Protein AF-A0A359AV32-F1 (afdb_monomer)

Foldseek 3Di:
DDDCQNCVVQVVVQVVVVVVVDDGAAEAQADDDPVCCVPPCSVRYHHCVVPVPVVLVVQQPDQAEEDEADQALVVRPPCSVSNLPHPHAYEYDHDDPDHDPSHPYYDD

Secondary structure (DSSP, 8-state):
---HHHHHHHHHHHHHHHHTT-----EESS---GGGTTSTTGGG-EEGGG-HHHHHHHHHS-SEEEEES-SSGGGGGGGHHHHHH--SEEEEE--SSS--TT-SEEE-

Nearest PDB structures (foldseek):
  4py9-assembly1_A  TM=9.932E-01  e=6.657E-11  Bacteroides fragilis

Solvent-accessible surface area (backbone atoms only — not comparable to full-atom values): 6373 Å² total; per-residue (Å²): 114,54,53,71,62,41,49,48,56,46,45,54,51,33,53,51,42,40,77,71,74,44,96,63,80,50,76,41,52,46,80,56,61,75,91,55,58,80,46,85,64,49,88,69,49,43,43,27,74,81,42,49,71,59,44,49,54,56,54,70,69,36,75,62,44,80,39,61,68,53,37,46,53,78,77,37,52,86,48,24,67,54,61,71,70,31,89,37,50,33,36,35,44,24,88,56,81,82,61,54,86,86,46,78,41,77,51,106

pLDDT: mean 96.91, std 2.01, range [85.25, 98.75]

Structure (mmCIF, N/CA/C/O backbone):
data_AF-A0A359AV32-F1
#
_entry.id   AF-A0A359AV32-F1
#
loop_
_atom_site.group_PDB
_atom_site.id
_atom_site.type_symbol
_atom_site.label_atom_id
_atom_site.label_alt_id
_atom_site.label_comp_id
_atom_site.label_asym_id
_atom_site.label_entity_id
_atom_site.label_seq_id
_atom_site.pdbx_PDB_ins_code
_atom_site.Cartn_x
_atom_site.Cartn_y
_atom_site.Cartn_z
_atom_site.occupancy
_atom_site.B_iso_or_equiv
_atom_site.auth_seq_id
_atom_site.auth_comp_id
_atom_site.auth_asym_id
_atom_site.auth_atom_id
_atom_site.pdbx_PDB_model_num
ATOM 1 N N . SER A 1 1 ? 10.100 4.170 -5.616 1.00 86.38 1 SER A N 1
ATOM 2 C CA . SER A 1 1 ? 9.760 5.529 -5.182 1.00 86.38 1 SER A CA 1
ATOM 3 C C . SER A 1 1 ? 8.348 5.831 -5.626 1.00 86.38 1 SER A C 1
ATOM 5 O O . SER A 1 1 ? 8.122 5.727 -6.825 1.00 86.38 1 SER A O 1
ATOM 7 N N . PRO A 1 2 ? 7.413 6.105 -4.704 1.00 94.31 2 PRO A N 1
ATOM 8 C CA . PRO A 1 2 ? 6.040 6.477 -5.038 1.00 94.31 2 PRO A CA 1
ATOM 9 C C . PRO A 1 2 ? 5.991 7.808 -5.790 1.00 94.31 2 PRO A C 1
ATOM 11 O O . PRO A 1 2 ? 6.743 8.731 -5.458 1.00 94.31 2 PRO A O 1
ATOM 14 N N . ASP A 1 3 ? 5.096 7.909 -6.764 1.00 96.88 3 ASP A N 1
ATOM 15 C CA . ASP A 1 3 ? 4.813 9.129 -7.511 1.00 96.88 3 ASP A CA 1
ATOM 16 C C . ASP A 1 3 ? 3.359 9.593 -7.293 1.00 96.88 3 ASP A C 1
ATOM 18 O O . ASP A 1 3 ? 2.723 9.253 -6.292 1.00 96.88 3 ASP A O 1
ATOM 22 N N . GLY A 1 4 ? 2.858 10.448 -8.187 1.00 98.12 4 GLY A N 1
ATOM 23 C CA . GLY A 1 4 ? 1.520 11.017 -8.070 1.00 98.12 4 GLY A CA 1
ATOM 24 C C . GLY A 1 4 ? 0.393 9.987 -8.176 1.00 98.12 4 GLY A C 1
ATOM 25 O O . GLY A 1 4 ? -0.613 10.171 -7.492 1.00 98.12 4 GLY A O 1
ATOM 26 N N . ASP A 1 5 ? 0.549 8.924 -8.974 1.00 98.25 5 ASP A N 1
ATOM 27 C CA . ASP A 1 5 ? -0.495 7.900 -9.114 1.00 98.25 5 ASP A CA 1
ATOM 28 C C . ASP A 1 5 ? -0.516 6.999 -7.878 1.00 98.25 5 ASP A C 1
ATOM 30 O O . ASP A 1 5 ? -1.545 6.892 -7.205 1.00 98.25 5 ASP A O 1
ATOM 34 N N . ALA A 1 6 ? 0.650 6.490 -7.467 1.00 98.12 6 ALA A N 1
ATOM 35 C CA . ALA A 1 6 ? 0.797 5.694 -6.250 1.00 98.12 6 ALA A CA 1
ATOM 36 C C . ALA A 1 6 ? 0.223 6.401 -5.012 1.00 98.12 6 ALA A C 1
ATOM 38 O O . ALA A 1 6 ? -0.525 5.802 -4.235 1.00 98.12 6 ALA A O 1
ATOM 39 N N . LEU A 1 7 ? 0.548 7.684 -4.812 1.00 98.44 7 LEU A N 1
ATOM 40 C CA . LEU A 1 7 ? 0.027 8.446 -3.674 1.00 98.44 7 LEU A CA 1
ATOM 41 C C . LEU A 1 7 ? -1.441 8.834 -3.859 1.00 98.44 7 LEU A C 1
ATOM 43 O O . LEU A 1 7 ? -2.216 8.734 -2.910 1.00 98.44 7 LEU A O 1
ATOM 47 N N . GLY A 1 8 ? -1.831 9.278 -5.054 1.00 98.56 8 GLY A N 1
ATOM 48 C CA . GLY A 1 8 ? -3.181 9.761 -5.338 1.00 98.56 8 GLY A CA 1
ATOM 49 C C . GLY A 1 8 ? -4.231 8.670 -5.200 1.00 98.56 8 GLY A C 1
ATOM 50 O O . GLY A 1 8 ? -5.204 8.848 -4.464 1.00 98.56 8 GLY A O 1
ATOM 51 N N . SER A 1 9 ? -4.002 7.527 -5.843 1.00 98.56 9 SER A N 1
ATOM 52 C CA . SER A 1 9 ? -4.876 6.355 -5.754 1.00 98.56 9 SER A CA 1
ATOM 53 C C . SER A 1 9 ? -4.982 5.840 -4.312 1.00 98.56 9 SER A C 1
ATOM 55 O O . SER A 1 9 ? -6.090 5.646 -3.801 1.00 98.56 9 SER A O 1
ATOM 57 N N . SER A 1 10 ? -3.849 5.712 -3.613 1.00 98.69 10 SER A N 1
ATOM 58 C CA . SER A 1 10 ? -3.798 5.221 -2.229 1.00 98.69 10 SER A CA 1
ATOM 59 C C . SER A 1 10 ? -4.510 6.151 -1.247 1.00 98.69 10 SER A C 1
ATOM 61 O O . SER A 1 10 ? -5.308 5.690 -0.427 1.00 98.69 10 SER A O 1
ATOM 63 N N . LEU A 1 11 ? -4.262 7.463 -1.324 1.00 98.75 11 LEU A N 1
ATOM 64 C CA . LEU A 1 11 ? -4.913 8.448 -0.457 1.00 98.75 11 LEU A CA 1
ATOM 65 C C . LEU A 1 11 ? -6.418 8.518 -0.730 1.00 98.75 11 LEU A C 1
ATOM 67 O O . LEU A 1 11 ? -7.200 8.522 0.222 1.00 98.75 11 LEU A O 1
ATOM 71 N N . ALA A 1 12 ? -6.835 8.515 -1.999 1.00 98.62 12 ALA A N 1
ATOM 72 C CA . ALA A 1 12 ? -8.248 8.543 -2.362 1.00 98.62 12 ALA A CA 1
ATOM 73 C C . ALA A 1 12 ? -9.003 7.320 -1.817 1.00 98.62 12 ALA A C 1
ATOM 75 O O . ALA A 1 12 ? -10.051 7.477 -1.181 1.00 98.62 12 ALA A O 1
ATOM 76 N N . LEU A 1 13 ? -8.455 6.111 -1.998 1.00 98.69 13 LEU A N 1
ATOM 77 C CA . LEU A 1 13 ? -9.063 4.889 -1.469 1.00 98.69 13 LEU A CA 1
ATOM 78 C C . LEU A 1 13 ? -9.088 4.890 0.064 1.00 98.69 13 LEU A C 1
ATOM 80 O O . LEU A 1 13 ? -10.117 4.573 0.662 1.00 98.69 13 LEU A O 1
ATOM 84 N N . CYS A 1 14 ? -7.989 5.289 0.707 1.00 98.69 14 CYS A N 1
ATOM 85 C CA . CYS A 1 14 ? -7.901 5.371 2.163 1.00 98.69 14 CYS A CA 1
ATOM 86 C C . CYS A 1 14 ? -8.974 6.305 2.741 1.00 98.69 14 CYS A C 1
ATOM 88 O O . CYS A 1 14 ? -9.742 5.903 3.618 1.00 98.69 14 CYS A O 1
ATOM 90 N N . GLN A 1 15 ? -9.099 7.518 2.200 1.00 98.56 15 GLN A N 1
ATOM 91 C CA . GLN A 1 15 ? -10.112 8.480 2.636 1.00 98.56 15 GLN A CA 1
ATOM 92 C C . GLN A 1 15 ? -11.536 7.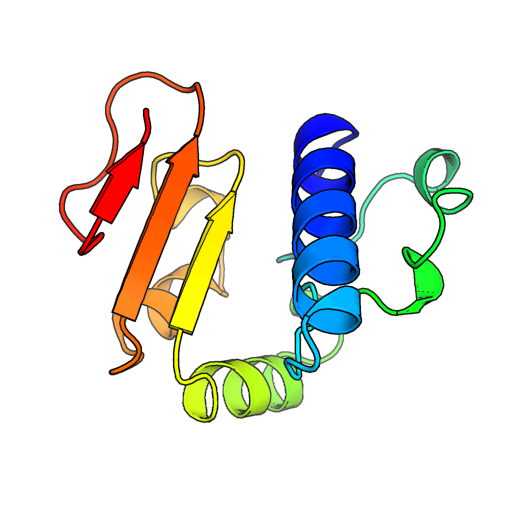971 2.386 1.00 98.56 15 GLN A C 1
ATOM 94 O O . GLN A 1 15 ? -12.417 8.165 3.226 1.00 98.56 15 GLN A O 1
ATOM 99 N N . TYR A 1 16 ? -11.780 7.301 1.257 1.00 98.62 16 TYR A N 1
ATOM 100 C CA . TYR A 1 16 ? -13.073 6.674 0.991 1.00 98.62 16 TYR A CA 1
ATOM 101 C C . TYR A 1 16 ? -13.416 5.624 2.056 1.00 98.62 16 TYR A C 1
ATOM 103 O O . TYR A 1 16 ? -14.489 5.697 2.655 1.00 98.62 16 TYR A O 1
ATOM 111 N N . LEU A 1 17 ? -12.500 4.698 2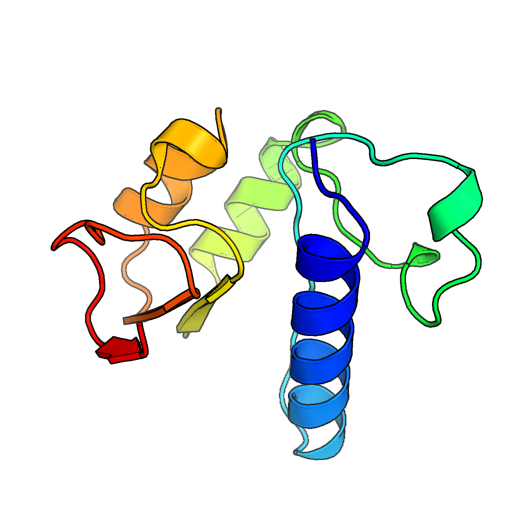.354 1.00 98.56 17 LEU A N 1
ATOM 112 C CA . LEU A 1 17 ? -12.692 3.663 3.376 1.00 98.56 17 LEU A CA 1
ATOM 113 C C . LEU A 1 17 ? -12.918 4.266 4.771 1.00 98.56 17 LEU A C 1
ATOM 115 O O . LEU A 1 17 ? -13.801 3.811 5.502 1.00 98.56 17 LEU A O 1
ATOM 119 N N . GLN A 1 18 ? -12.188 5.327 5.118 1.00 98.44 18 GLN A N 1
ATOM 120 C CA . GLN A 1 18 ? -12.389 6.065 6.369 1.00 98.44 18 GLN A CA 1
ATOM 121 C C . GLN A 1 18 ? -13.786 6.697 6.445 1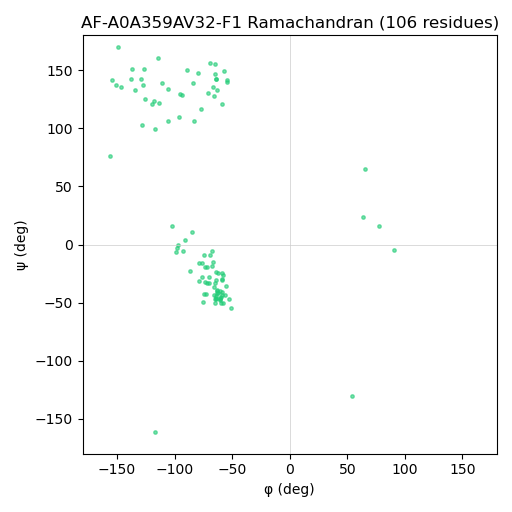.00 98.44 18 GLN A C 1
ATOM 123 O O . GLN A 1 18 ? -14.451 6.592 7.476 1.00 98.44 18 GLN A O 1
ATOM 128 N N . ARG A 1 19 ? -14.291 7.282 5.349 1.00 98.38 19 ARG A N 1
ATOM 129 C CA . ARG A 1 19 ? -15.674 7.801 5.266 1.00 98.38 19 ARG A CA 1
ATOM 130 C C . ARG A 1 19 ? -16.730 6.698 5.388 1.00 98.38 19 ARG A C 1
ATOM 132 O O . ARG A 1 19 ? -17.841 6.981 5.819 1.00 98.38 19 ARG A O 1
ATOM 139 N N . GLN A 1 20 ? -16.380 5.454 5.064 1.00 98.50 20 GLN A N 1
ATOM 140 C CA . GLN A 1 20 ? -17.212 4.268 5.307 1.00 98.50 20 GLN A CA 1
ATOM 141 C C . GLN A 1 20 ? -17.051 3.689 6.730 1.00 98.50 20 GLN A C 1
ATOM 143 O O . GLN A 1 20 ? -17.522 2.584 7.006 1.00 98.50 20 GLN A O 1
ATOM 148 N N . GLY A 1 21 ? -16.378 4.397 7.645 1.00 98.38 21 GLY A N 1
ATOM 149 C CA . GLY A 1 21 ? -16.206 3.979 9.039 1.00 98.38 21 GLY A CA 1
ATOM 150 C C . GLY A 1 21 ? -15.148 2.894 9.252 1.00 98.38 21 GLY A C 1
ATOM 151 O O . GLY A 1 21 ? -15.143 2.247 10.299 1.00 98.38 21 GLY A O 1
ATOM 152 N N . LYS A 1 22 ? -14.263 2.654 8.276 1.00 98.44 22 LYS A N 1
ATOM 153 C CA . LYS A 1 22 ? -13.152 1.699 8.406 1.00 98.44 22 LYS A CA 1
ATOM 154 C C . LYS A 1 22 ? -11.904 2.380 8.968 1.00 98.44 22 LYS A C 1
ATOM 156 O O . LYS A 1 22 ? -11.649 3.552 8.703 1.00 98.44 22 LYS A O 1
ATOM 161 N N . LYS A 1 23 ? -11.083 1.619 9.696 1.00 98.00 23 LYS A N 1
ATOM 162 C CA . LYS A 1 23 ? -9.721 2.031 10.053 1.00 98.00 23 LYS A CA 1
ATOM 163 C C . LYS A 1 23 ? -8.802 1.700 8.875 1.00 98.00 23 LYS A C 1
ATOM 165 O O . LYS A 1 23 ? -8.524 0.532 8.638 1.00 98.00 23 LYS A O 1
ATOM 170 N N . ALA A 1 24 ? -8.381 2.719 8.130 1.00 98.06 24 ALA A N 1
ATOM 171 C CA . ALA A 1 24 ? -7.491 2.574 6.980 1.00 98.06 24 ALA A CA 1
ATOM 172 C C . ALA A 1 24 ? -6.303 3.533 7.097 1.00 98.06 24 ALA A C 1
ATOM 174 O O . ALA A 1 24 ? -6.457 4.668 7.556 1.00 98.06 24 ALA A O 1
ATOM 175 N N . GLU A 1 25 ? -5.133 3.064 6.677 1.00 98.12 25 GLU A N 1
ATOM 176 C CA . GLU A 1 25 ? -3.855 3.774 6.715 1.00 98.12 25 GLU A CA 1
ATOM 177 C C . GLU A 1 25 ? -3.125 3.534 5.386 1.00 98.12 25 GLU A C 1
ATOM 179 O O . GLU A 1 25 ? -3.326 2.504 4.743 1.00 98.12 25 GLU A O 1
ATOM 184 N N . VAL A 1 26 ? -2.288 4.484 4.960 1.00 98.38 26 VAL A N 1
ATOM 185 C CA . VAL A 1 26 ? -1.453 4.342 3.755 1.00 98.38 26 VAL A CA 1
ATOM 186 C C . VAL A 1 26 ? -0.015 4.102 4.184 1.00 98.38 26 VAL A C 1
ATOM 188 O O . VAL A 1 26 ? 0.510 4.828 5.030 1.00 98.38 26 VAL A O 1
ATOM 191 N N . MET A 1 27 ? 0.629 3.115 3.565 1.00 98.19 27 MET A N 1
ATOM 192 C CA . MET A 1 27 ? 2.039 2.809 3.769 1.00 98.19 27 MET A CA 1
ATOM 193 C C . MET A 1 27 ? 2.777 2.750 2.436 1.00 98.19 27 MET A C 1
ATOM 195 O O . MET A 1 27 ? 2.289 2.161 1.475 1.00 98.19 27 MET A O 1
ATOM 199 N N . VAL A 1 28 ? 3.972 3.332 2.396 1.00 97.81 28 VAL A N 1
ATOM 200 C CA . VAL A 1 28 ? 4.862 3.332 1.229 1.00 97.81 28 VAL A CA 1
ATOM 201 C C . VAL A 1 28 ? 6.251 2.817 1.612 1.00 97.81 28 VAL A C 1
ATOM 203 O O . VAL A 1 28 ? 6.667 2.989 2.762 1.00 97.81 28 VAL A O 1
ATOM 206 N N . PRO A 1 29 ? 7.003 2.198 0.680 1.00 97.25 29 PRO A N 1
ATOM 207 C CA . PRO A 1 29 ? 8.309 1.615 0.993 1.00 97.25 29 PRO A CA 1
ATOM 208 C C . PRO A 1 29 ? 9.351 2.658 1.378 1.00 97.25 29 PRO A C 1
ATOM 210 O O . PRO A 1 29 ? 10.175 2.406 2.253 1.00 97.25 29 PRO A O 1
ATOM 213 N N . ASN A 1 30 ? 9.305 3.824 0.737 1.00 96.75 30 ASN A N 1
ATOM 214 C CA . ASN A 1 30 ? 10.302 4.867 0.887 1.00 96.75 30 ASN A CA 1
ATOM 215 C C . ASN A 1 30 ? 9.723 6.264 0.702 1.00 96.75 30 ASN A C 1
ATOM 217 O O . ASN A 1 30 ? 8.573 6.447 0.291 1.00 96.75 30 ASN A O 1
ATOM 221 N N . SER A 1 31 ? 10.550 7.246 1.038 1.00 96.50 31 SER A N 1
ATOM 222 C CA . SER A 1 31 ? 10.269 8.660 0.871 1.00 96.50 31 SER A CA 1
ATOM 223 C C . SER A 1 31 ? 9.882 9.000 -0.569 1.00 96.50 31 SER A C 1
ATOM 225 O O . SER A 1 31 ? 10.451 8.501 -1.541 1.00 96.50 31 SER A O 1
ATOM 227 N N . PHE A 1 32 ? 8.922 9.909 -0.697 1.00 96.75 32 PHE A N 1
ATOM 228 C CA . PHE A 1 32 ? 8.388 10.392 -1.966 1.00 96.75 32 PHE A CA 1
ATOM 229 C C . PHE A 1 32 ? 8.707 11.883 -2.170 1.00 96.75 32 PHE A C 1
ATOM 231 O O . PHE A 1 32 ? 9.039 12.586 -1.206 1.00 96.75 32 PHE A O 1
ATOM 238 N N . PRO A 1 33 ? 8.644 12.390 -3.417 1.00 97.25 33 PRO A N 1
ATOM 239 C CA . PRO A 1 33 ? 9.040 13.759 -3.732 1.00 97.25 33 PRO A CA 1
ATOM 240 C C . PRO A 1 33 ? 8.336 14.833 -2.892 1.00 97.25 33 PRO A C 1
ATOM 242 O O . PRO A 1 33 ? 7.128 14.784 -2.665 1.00 97.25 33 PRO A O 1
ATOM 245 N N . TYR A 1 34 ? 9.084 15.867 -2.486 1.00 96.62 34 TYR A N 1
ATOM 246 C CA . TYR A 1 34 ? 8.564 16.968 -1.660 1.00 96.62 34 TYR A CA 1
ATOM 247 C C . TYR A 1 34 ? 7.346 17.665 -2.283 1.00 96.62 34 TYR A C 1
ATOM 249 O O . TYR A 1 34 ? 6.414 18.029 -1.571 1.00 96.62 34 TYR A O 1
ATOM 257 N N . PHE A 1 35 ? 7.318 17.797 -3.613 1.00 96.94 35 PHE A N 1
ATOM 258 C CA . PHE A 1 35 ? 6.217 18.441 -4.331 1.00 96.94 35 PHE A CA 1
ATOM 259 C C . PHE A 1 35 ? 4.892 17.666 -4.268 1.00 96.94 35 PHE A C 1
ATOM 261 O O . PHE A 1 35 ? 3.896 18.179 -4.758 1.00 96.94 35 PHE A O 1
ATOM 268 N N . LEU A 1 36 ? 4.857 16.461 -3.691 1.00 97.88 36 LEU A N 1
ATOM 269 C CA . LEU A 1 36 ? 3.625 15.702 -3.446 1.00 97.88 36 LEU A CA 1
ATOM 270 C C . LEU A 1 36 ? 3.124 15.837 -2.001 1.00 97.88 36 LEU A C 1
ATOM 272 O O . LEU A 1 36 ? 2.023 15.400 -1.687 1.00 97.88 36 LEU A O 1
ATOM 276 N N . LYS A 1 37 ? 3.880 16.488 -1.107 1.00 96.69 37 LYS A N 1
ATOM 277 C CA . LYS A 1 37 ? 3.496 16.637 0.308 1.00 96.69 37 LYS A CA 1
ATOM 278 C C . LYS A 1 37 ? 2.296 17.560 0.550 1.00 96.69 37 LYS A C 1
ATOM 280 O O . LYS A 1 37 ? 1.818 17.617 1.675 1.00 96.69 37 LYS A O 1
ATOM 285 N N . TRP A 1 38 ? 1.822 18.285 -0.466 1.00 97.69 38 TRP A N 1
ATOM 286 C CA . TRP A 1 38 ? 0.611 19.110 -0.362 1.00 97.69 38 TRP A CA 1
ATOM 287 C C . TRP A 1 38 ? -0.682 18.286 -0.406 1.00 97.69 38 TRP A C 1
ATOM 289 O O . TRP A 1 38 ? -1.737 18.817 -0.069 1.00 97.69 38 TRP A O 1
ATOM 299 N N . MET A 1 39 ? -0.619 17.026 -0.854 1.00 98.31 39 MET A N 1
ATOM 300 C CA . MET A 1 39 ? -1.797 16.171 -0.975 1.00 98.31 39 MET A CA 1
ATOM 301 C C . MET A 1 39 ? -2.407 15.920 0.405 1.00 98.31 39 MET A C 1
ATOM 303 O O . MET A 1 39 ? -1.699 15.584 1.354 1.00 98.31 39 MET A O 1
ATOM 307 N N . GLU A 1 40 ? -3.725 16.067 0.514 1.00 97.44 40 GLU A N 1
ATOM 308 C CA . GLU A 1 40 ? -4.440 15.867 1.774 1.00 97.44 40 GLU A CA 1
ATOM 309 C C . GLU A 1 40 ? -4.216 14.446 2.316 1.00 97.44 40 GLU A C 1
ATOM 311 O O . GLU A 1 40 ? -4.533 13.453 1.653 1.00 97.44 40 GLU A O 1
ATOM 316 N N . GLY A 1 41 ? -3.668 14.346 3.530 1.00 97.50 41 GLY A N 1
ATOM 317 C CA . GLY A 1 41 ? -3.349 13.079 4.183 1.00 97.50 41 GLY A CA 1
ATOM 318 C C . GLY A 1 41 ? -1.934 12.564 3.912 1.00 97.50 41 GLY A C 1
ATOM 319 O O . GLY A 1 41 ? -1.540 11.574 4.532 1.00 97.50 41 GLY A O 1
ATOM 320 N N . ALA A 1 42 ? -1.142 13.220 3.054 1.00 97.81 42 ALA A N 1
ATOM 321 C CA . ALA A 1 42 ? 0.253 12.843 2.807 1.00 97.81 42 ALA A CA 1
ATOM 322 C C . ALA A 1 42 ? 1.111 12.889 4.083 1.00 97.81 42 ALA A C 1
ATOM 324 O O . ALA A 1 42 ? 2.049 12.107 4.234 1.00 97.81 42 ALA A O 1
ATOM 325 N N . GLU A 1 43 ? 0.774 13.766 5.029 1.00 96.69 43 GLU A N 1
ATOM 326 C CA . GLU A 1 43 ? 1.433 13.888 6.330 1.00 96.69 43 GLU A CA 1
ATOM 327 C C . GLU A 1 43 ? 1.210 12.681 7.254 1.00 96.69 43 GLU A C 1
ATOM 329 O O . GLU A 1 43 ? 1.970 12.491 8.202 1.00 96.69 43 GLU A O 1
ATOM 334 N N . LYS A 1 44 ? 0.185 11.864 6.977 1.00 97.06 44 LYS A N 1
ATOM 335 C CA . LYS A 1 44 ? -0.167 10.660 7.748 1.00 97.06 44 LYS A CA 1
ATOM 336 C C . LYS A 1 44 ? 0.368 9.374 7.121 1.00 97.06 44 LYS A C 1
ATOM 338 O O . LYS A 1 44 ? 0.164 8.303 7.687 1.00 97.06 44 LYS A O 1
ATOM 343 N N . ILE A 1 45 ? 1.014 9.456 5.957 1.00 97.88 45 ILE A N 1
ATOM 344 C CA . ILE A 1 45 ? 1.550 8.280 5.271 1.00 97.88 45 ILE A CA 1
ATOM 345 C C . ILE A 1 45 ? 2.679 7.671 6.100 1.00 97.88 45 ILE A C 1
ATOM 347 O O . ILE A 1 45 ? 3.654 8.337 6.454 1.00 97.88 45 ILE A O 1
ATOM 351 N N . LEU A 1 46 ? 2.567 6.371 6.356 1.00 97.75 46 LEU A N 1
ATOM 352 C CA . LEU A 1 46 ? 3.604 5.583 7.001 1.00 97.75 46 LEU A CA 1
ATOM 353 C C . LEU A 1 46 ? 4.703 5.272 5.977 1.00 97.75 46 LEU A C 1
ATOM 355 O O . LEU A 1 46 ? 4.475 4.586 4.983 1.00 97.75 46 LEU A O 1
ATOM 359 N N . ILE A 1 47 ? 5.911 5.774 6.216 1.00 97.62 47 ILE A N 1
ATOM 360 C CA . ILE A 1 47 ? 7.080 5.485 5.378 1.00 97.62 47 ILE A CA 1
ATOM 361 C C . ILE A 1 47 ? 7.853 4.334 6.026 1.00 97.62 47 ILE A C 1
ATOM 363 O O . ILE A 1 47 ? 8.456 4.504 7.087 1.0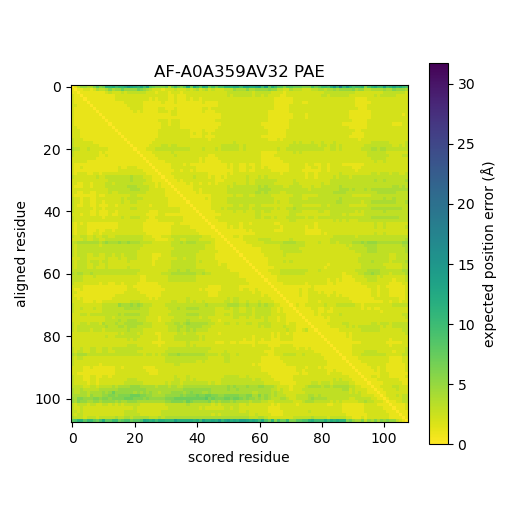0 97.62 47 ILE A O 1
ATOM 367 N N . TYR A 1 48 ? 7.826 3.157 5.404 1.00 97.62 48 TYR A N 1
ATOM 368 C CA . TYR A 1 48 ? 8.341 1.926 6.008 1.00 97.62 48 TYR A CA 1
ATOM 369 C C . TYR A 1 48 ? 9.846 1.970 6.289 1.00 97.62 48 TYR A C 1
ATOM 371 O O . TYR A 1 48 ? 10.265 1.550 7.365 1.00 97.62 48 TYR A O 1
ATOM 379 N N . GLU A 1 49 ? 10.661 2.534 5.390 1.00 96.38 49 GLU A N 1
ATOM 380 C CA . GLU A 1 49 ? 12.111 2.674 5.617 1.00 96.38 49 GLU A CA 1
ATOM 381 C C . GLU A 1 49 ? 12.459 3.500 6.871 1.00 96.38 49 GLU A C 1
ATOM 383 O O . GLU A 1 49 ? 13.523 3.304 7.453 1.00 96.38 49 GLU A O 1
ATOM 388 N N . HIS A 1 50 ? 11.569 4.394 7.325 1.00 97.12 50 HIS A N 1
ATOM 389 C CA . HIS A 1 50 ? 11.802 5.197 8.529 1.00 97.12 50 HIS A CA 1
ATOM 390 C C . HIS A 1 50 ? 11.549 4.412 9.821 1.00 97.12 50 HIS A C 1
ATOM 392 O O . HIS A 1 50 ? 12.173 4.699 10.842 1.00 97.12 50 HIS A O 1
ATOM 398 N N . ASN A 1 51 ? 10.616 3.455 9.808 1.00 96.00 51 ASN A N 1
ATOM 399 C CA . ASN A 1 51 ? 10.285 2.635 10.973 1.00 96.00 51 ASN A CA 1
ATOM 400 C C . ASN A 1 51 ? 9.658 1.295 10.552 1.00 96.00 51 ASN A C 1
ATOM 402 O O . ASN A 1 51 ? 8.449 1.077 10.666 1.00 96.00 51 ASN A O 1
ATOM 406 N N . SER A 1 52 ? 10.503 0.381 10.079 1.00 96.44 52 SER A N 1
ATOM 407 C CA . SER A 1 52 ? 10.078 -0.924 9.561 1.00 96.44 52 SER A CA 1
ATOM 408 C C . SER A 1 52 ? 9.433 -1.813 10.627 1.00 96.44 52 SER A C 1
ATOM 410 O O . SER A 1 52 ? 8.523 -2.579 10.318 1.00 96.44 52 SER A O 1
ATOM 412 N N . ALA A 1 53 ? 9.847 -1.683 11.893 1.00 96.88 53 ALA A N 1
ATOM 413 C CA . ALA A 1 53 ? 9.252 -2.415 13.010 1.00 96.88 53 ALA A CA 1
ATOM 414 C C . ALA A 1 53 ? 7.783 -2.022 13.227 1.00 96.88 53 ALA A C 1
ATOM 416 O O . ALA A 1 53 ? 6.921 -2.897 13.315 1.00 96.88 53 ALA A O 1
ATOM 417 N N . ALA A 1 54 ? 7.483 -0.718 13.245 1.00 95.69 54 ALA A N 1
ATOM 418 C CA . ALA A 1 54 ? 6.103 -0.245 13.298 1.00 95.69 54 ALA A CA 1
ATOM 419 C C . ALA A 1 54 ? 5.338 -0.659 12.036 1.00 95.69 54 ALA A C 1
ATOM 421 O O . ALA A 1 54 ? 4.250 -1.217 12.138 1.00 95.69 54 ALA A O 1
ATOM 422 N N . GLY A 1 55 ? 5.920 -0.470 10.849 1.00 95.81 55 GLY A N 1
ATOM 423 C CA . GLY A 1 55 ? 5.272 -0.853 9.595 1.00 95.81 55 GLY A CA 1
ATOM 424 C C . GLY A 1 55 ? 4.875 -2.334 9.548 1.00 95.81 55 GLY A C 1
ATOM 425 O O . GLY A 1 55 ? 3.747 -2.664 9.187 1.00 95.81 55 GLY A O 1
ATOM 426 N N . ARG A 1 56 ? 5.756 -3.231 10.007 1.00 96.44 56 ARG A N 1
ATOM 427 C CA . ARG A 1 56 ? 5.440 -4.658 10.147 1.00 96.44 56 ARG A CA 1
ATOM 428 C C . ARG A 1 56 ? 4.262 -4.882 11.097 1.00 96.44 56 ARG A C 1
ATOM 430 O O . ARG A 1 56 ? 3.349 -5.615 10.737 1.00 96.44 56 ARG A O 1
ATOM 437 N N . HIS A 1 57 ? 4.244 -4.217 12.251 1.00 96.06 57 HIS A N 1
ATOM 438 C CA . HIS A 1 57 ? 3.142 -4.332 13.207 1.00 96.06 57 HIS A CA 1
ATOM 439 C C . HIS A 1 57 ? 1.785 -3.933 12.601 1.00 96.06 57 HIS A C 1
ATOM 441 O O . HIS A 1 57 ? 0.803 -4.649 12.778 1.00 96.06 57 HIS A O 1
ATOM 447 N N . HIS A 1 58 ? 1.728 -2.834 11.839 1.00 95.88 58 HIS A N 1
ATOM 448 C CA . HIS A 1 58 ? 0.499 -2.419 11.150 1.00 95.88 58 HIS A CA 1
ATOM 449 C C . HIS A 1 58 ? 0.042 -3.456 10.107 1.00 95.88 58 HIS A C 1
ATOM 451 O O . HIS A 1 58 ? -1.145 -3.764 10.032 1.00 95.88 58 HIS A O 1
ATOM 457 N N . LEU A 1 59 ? 0.969 -4.025 9.327 1.00 95.69 59 LEU A N 1
ATOM 458 C CA . LEU A 1 59 ? 0.657 -5.032 8.301 1.00 95.69 59 LEU A CA 1
ATOM 459 C C . LEU A 1 59 ? 0.225 -6.386 8.882 1.00 95.69 59 LEU A C 1
ATOM 461 O O . LEU A 1 59 ? -0.594 -7.075 8.277 1.00 95.69 59 LEU A O 1
ATOM 465 N N . GLU A 1 60 ? 0.763 -6.770 10.040 1.00 93.81 60 GLU A N 1
ATOM 466 C CA . GLU A 1 60 ? 0.371 -7.988 10.766 1.00 93.81 60 GLU A CA 1
ATOM 467 C C . GLU A 1 60 ? -1.036 -7.884 11.370 1.00 93.81 60 GLU A C 1
ATOM 469 O O . GLU A 1 60 ? -1.706 -8.899 11.539 1.00 93.81 60 GLU A O 1
ATOM 474 N N . GLN A 1 61 ? -1.488 -6.668 11.688 1.00 95.19 61 GLN A N 1
ATOM 475 C CA . GLN A 1 61 ? -2.819 -6.404 12.243 1.00 95.19 61 GLN A CA 1
ATOM 476 C C . GLN A 1 61 ? -3.881 -6.077 11.188 1.00 95.19 61 GLN A C 1
ATOM 478 O O . GLN A 1 61 ? -5.046 -5.898 11.540 1.00 95.19 61 GLN A O 1
ATOM 483 N N . ALA A 1 62 ? -3.500 -5.945 9.919 1.00 97.62 62 ALA A N 1
ATOM 484 C CA . ALA A 1 62 ? -4.441 -5.622 8.860 1.00 97.62 62 ALA A CA 1
ATOM 485 C C . ALA A 1 62 ? -5.359 -6.819 8.567 1.00 97.62 62 ALA A C 1
ATOM 487 O O . ALA A 1 62 ? -4.884 -7.923 8.323 1.00 97.62 62 ALA A O 1
ATOM 488 N N . ASP A 1 63 ? -6.672 -6.589 8.516 1.00 98.12 63 ASP A N 1
ATOM 489 C CA . ASP A 1 63 ? -7.631 -7.599 8.041 1.00 98.12 63 ASP A CA 1
ATOM 490 C C . ASP A 1 63 ? -7.606 -7.734 6.503 1.00 98.12 63 ASP A C 1
ATOM 492 O O . ASP A 1 63 ? -7.916 -8.786 5.940 1.00 98.12 63 ASP A O 1
ATOM 496 N N . LEU A 1 64 ? -7.240 -6.646 5.815 1.00 98.25 64 LEU A N 1
ATOM 497 C CA . LEU A 1 64 ? -7.240 -6.500 4.361 1.00 98.25 64 LEU A CA 1
ATOM 498 C C . LEU A 1 64 ? -6.089 -5.581 3.933 1.00 98.25 64 LEU A C 1
ATOM 500 O O . LEU A 1 64 ? -5.898 -4.513 4.516 1.00 98.25 64 LEU A O 1
ATOM 504 N N . ILE A 1 65 ? -5.357 -5.971 2.891 1.00 98.50 65 ILE A N 1
ATOM 505 C CA . ILE A 1 65 ? -4.263 -5.194 2.303 1.00 98.50 65 ILE A CA 1
ATOM 506 C C . ILE A 1 65 ? -4.620 -4.863 0.857 1.00 98.50 65 ILE A C 1
ATOM 508 O O . ILE A 1 65 ? -4.841 -5.760 0.044 1.00 98.50 65 ILE A O 1
ATOM 512 N N . PHE A 1 66 ? -4.631 -3.572 0.529 1.00 98.56 66 PHE A N 1
ATOM 513 C CA . PHE A 1 66 ? -4.695 -3.118 -0.855 1.00 98.56 66 PHE A CA 1
ATOM 514 C C . PHE A 1 66 ? -3.289 -2.827 -1.386 1.00 98.56 66 PHE A C 1
ATOM 516 O O . PHE A 1 66 ? -2.521 -2.080 -0.778 1.00 98.56 66 PHE A O 1
ATOM 523 N N . SER A 1 67 ? -2.982 -3.389 -2.547 1.00 98.06 67 SER A N 1
ATOM 524 C CA . SER A 1 67 ? -1.784 -3.143 -3.340 1.00 98.06 67 SER A CA 1
ATOM 525 C C . SER A 1 67 ? -2.177 -2.288 -4.540 1.00 98.06 67 SER A C 1
ATOM 527 O O . SER A 1 67 ? -2.853 -2.778 -5.440 1.00 98.06 67 SER A O 1
ATOM 529 N N . LEU A 1 68 ? -1.818 -1.002 -4.516 1.00 98.31 68 LE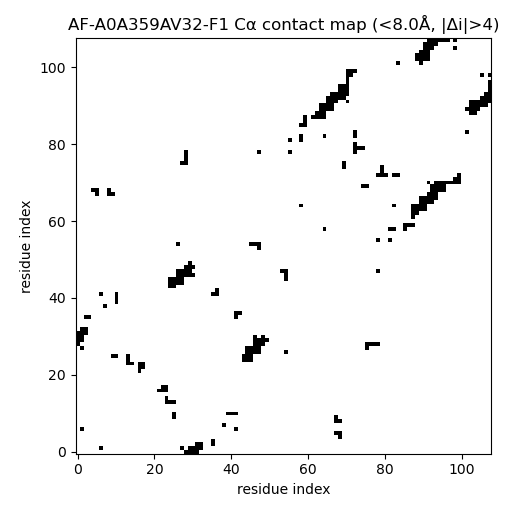U A N 1
ATOM 530 C CA . LEU A 1 68 ? -2.178 -0.039 -5.559 1.00 98.31 68 LEU A CA 1
ATOM 531 C C . LEU A 1 68 ? -0.952 0.390 -6.358 1.00 98.31 68 LEU A C 1
ATOM 533 O O . LEU A 1 68 ? 0.092 0.661 -5.766 1.00 98.31 68 LEU A O 1
ATOM 537 N N . ASP A 1 69 ? -1.115 0.507 -7.676 1.00 98.00 69 ASP A N 1
ATOM 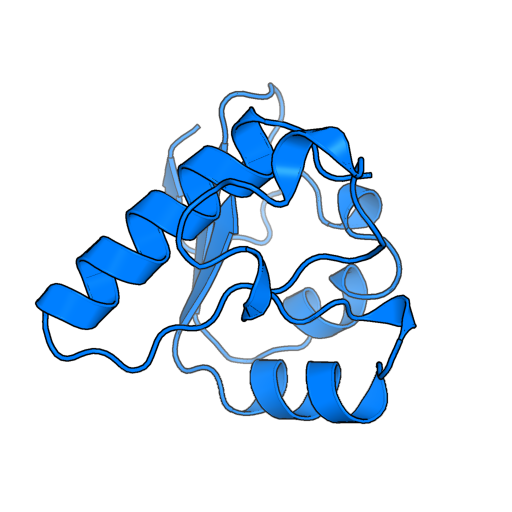538 C CA . ASP A 1 69 ? -0.115 1.067 -8.604 1.00 98.00 69 ASP A CA 1
ATOM 539 C C . ASP A 1 69 ? 1.210 0.267 -8.696 1.00 98.00 69 ASP A C 1
ATOM 541 O O . ASP A 1 69 ? 2.289 0.762 -9.049 1.00 98.00 69 ASP A O 1
ATOM 545 N N . TYR A 1 70 ? 1.155 -1.024 -8.357 1.00 96.94 70 TYR A N 1
ATOM 546 C CA . TYR A 1 70 ? 2.222 -1.970 -8.659 1.00 96.94 70 TYR A CA 1
ATOM 547 C C . TYR A 1 70 ? 1.698 -3.394 -8.842 1.00 96.94 70 TYR A C 1
ATOM 549 O O . TYR A 1 70 ? 0.938 -3.899 -8.029 1.00 96.94 70 TYR A O 1
ATOM 557 N N . ASN A 1 71 ? 2.220 -4.080 -9.854 1.00 94.88 71 ASN A N 1
ATOM 558 C CA . ASN A 1 71 ? 1.815 -5.430 -10.252 1.00 94.88 71 ASN A CA 1
ATOM 559 C C . ASN A 1 71 ? 2.543 -6.566 -9.516 1.00 94.88 71 ASN A C 1
ATOM 561 O O . ASN A 1 71 ? 2.040 -7.686 -9.477 1.00 94.88 71 ASN A O 1
ATOM 565 N N . ILE A 1 72 ? 3.737 -6.311 -8.966 1.00 96.12 72 ILE A N 1
ATOM 566 C CA . ILE A 1 72 ? 4.591 -7.329 -8.328 1.00 96.12 72 ILE A CA 1
ATOM 567 C C . ILE A 1 72 ? 5.216 -6.817 -7.027 1.00 96.12 72 ILE A C 1
ATOM 569 O O . ILE A 1 72 ? 5.675 -5.673 -6.948 1.00 96.12 72 ILE A O 1
ATOM 573 N N . LEU A 1 73 ? 5.338 -7.684 -6.017 1.00 96.25 73 LEU A N 1
ATOM 574 C CA . LEU A 1 73 ? 5.844 -7.296 -4.689 1.00 96.25 73 LEU A CA 1
ATOM 575 C C . LEU A 1 73 ? 7.283 -6.772 -4.686 1.00 96.25 73 LEU A C 1
ATOM 577 O O . LEU A 1 73 ? 7.659 -5.984 -3.821 1.00 96.25 73 LEU A O 1
ATOM 581 N N . LYS A 1 74 ? 8.097 -7.155 -5.675 1.00 95.44 74 LYS A N 1
ATOM 582 C CA . LYS A 1 74 ? 9.464 -6.634 -5.812 1.00 95.44 74 LYS A CA 1
ATOM 583 C C . LYS A 1 74 ? 9.493 -5.101 -5.932 1.00 95.44 74 LYS A C 1
ATOM 585 O O . LYS A 1 74 ? 10.485 -4.484 -5.551 1.00 95.44 74 LYS A O 1
ATOM 590 N N . ARG A 1 75 ? 8.417 -4.475 -6.427 1.00 95.75 75 ARG A N 1
ATOM 591 C CA . ARG A 1 75 ? 8.315 -3.012 -6.580 1.00 95.75 75 ARG A CA 1
ATOM 592 C C . ARG A 1 75 ? 8.161 -2.265 -5.255 1.00 95.75 75 ARG A C 1
ATOM 594 O O . ARG A 1 75 ? 8.484 -1.080 -5.205 1.00 95.75 75 ARG A O 1
ATOM 601 N N . VAL A 1 76 ? 7.740 -2.946 -4.189 1.00 95.88 76 VAL A N 1
ATOM 602 C CA . VAL A 1 76 ? 7.597 -2.364 -2.844 1.00 95.88 76 VAL A CA 1
ATOM 603 C C . VAL A 1 76 ? 8.742 -2.738 -1.895 1.00 95.88 76 VAL A C 1
ATOM 605 O O . VAL A 1 76 ? 8.639 -2.533 -0.688 1.00 95.88 76 VAL A O 1
ATOM 608 N N . GLY A 1 77 ? 9.858 -3.244 -2.431 1.00 94.94 77 GLY A N 1
ATOM 609 C CA . GLY A 1 77 ? 11.094 -3.467 -1.676 1.00 94.94 77 GLY A CA 1
ATOM 610 C C . GLY A 1 77 ? 10.883 -4.315 -0.420 1.00 94.94 77 GLY A C 1
ATOM 611 O O . GLY A 1 77 ? 10.237 -5.361 -0.471 1.00 94.94 77 GLY A O 1
ATOM 612 N N . ASP A 1 78 ? 11.399 -3.837 0.712 1.00 95.00 78 ASP A N 1
ATOM 613 C CA . ASP A 1 78 ? 11.397 -4.567 1.987 1.00 95.00 78 ASP A CA 1
ATOM 614 C C . ASP A 1 78 ? 10.000 -4.778 2.591 1.00 95.00 78 ASP A C 1
ATOM 616 O O . ASP A 1 78 ? 9.836 -5.629 3.469 1.00 95.00 78 ASP A O 1
ATOM 620 N N . ILE A 1 79 ? 8.980 -4.054 2.112 1.00 95.75 79 ILE A N 1
ATOM 621 C CA . ILE A 1 79 ? 7.583 -4.312 2.486 1.00 95.75 79 ILE A CA 1
ATOM 622 C C . ILE A 1 79 ? 7.081 -5.611 1.840 1.00 95.75 79 ILE A C 1
ATOM 624 O O . ILE A 1 79 ? 6.281 -6.331 2.438 1.00 95.75 79 ILE A O 1
ATOM 628 N N . GLY A 1 80 ? 7.552 -5.937 0.632 1.00 96.94 80 GLY A N 1
ATOM 629 C CA . GLY A 1 80 ? 7.042 -7.047 -0.177 1.00 96.94 80 GLY A CA 1
ATOM 630 C C . GLY A 1 80 ? 6.964 -8.375 0.586 1.00 96.94 80 GLY A C 1
ATOM 631 O O . GLY A 1 80 ? 5.875 -8.940 0.688 1.00 96.94 80 GLY A O 1
ATOM 632 N N . PRO A 1 81 ? 8.061 -8.857 1.199 1.00 96.50 81 PRO A N 1
ATOM 633 C CA . PRO A 1 81 ? 8.041 -10.085 1.994 1.00 96.50 81 PRO A CA 1
ATOM 634 C C . PRO A 1 81 ? 7.058 -10.061 3.174 1.00 96.50 81 PRO A C 1
ATOM 636 O O . PRO A 1 81 ? 6.518 -11.103 3.537 1.00 96.50 81 PRO A O 1
ATOM 639 N N . VAL A 1 82 ? 6.806 -8.890 3.769 1.00 96.81 82 VAL A N 1
ATOM 640 C CA . VAL A 1 82 ? 5.851 -8.737 4.878 1.00 96.81 82 VAL A CA 1
ATOM 641 C C . VAL A 1 82 ? 4.414 -8.846 4.373 1.00 96.81 82 VAL A C 1
ATOM 643 O O . VAL A 1 82 ? 3.617 -9.558 4.978 1.00 96.81 82 VAL A O 1
ATOM 646 N N . ILE A 1 83 ? 4.097 -8.220 3.234 1.00 97.62 83 ILE A N 1
ATOM 647 C CA . ILE A 1 83 ? 2.788 -8.380 2.578 1.00 97.62 83 ILE A CA 1
ATOM 648 C C . ILE A 1 83 ? 2.565 -9.844 2.197 1.00 97.62 83 ILE A C 1
ATOM 650 O O . ILE A 1 83 ? 1.504 -10.385 2.490 1.00 97.62 83 ILE A O 1
ATOM 654 N N . ALA A 1 84 ? 3.561 -10.505 1.597 1.00 96.69 84 ALA A N 1
ATOM 655 C CA . ALA A 1 84 ? 3.454 -11.913 1.217 1.00 96.69 84 ALA A CA 1
ATOM 656 C C . ALA A 1 84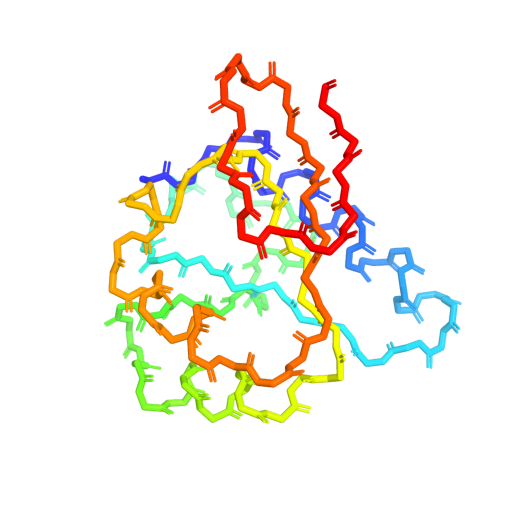 ? 3.166 -12.836 2.406 1.00 96.69 84 ALA A C 1
ATOM 658 O O . ALA A 1 84 ? 2.361 -13.756 2.280 1.00 96.69 84 ALA A O 1
ATOM 659 N N . ALA A 1 85 ? 3.807 -12.587 3.549 1.00 96.25 85 ALA A N 1
ATOM 660 C CA . ALA A 1 85 ? 3.639 -13.393 4.753 1.00 96.25 85 ALA A CA 1
ATOM 661 C C . ALA A 1 85 ? 2.357 -13.074 5.543 1.00 96.25 85 ALA A C 1
ATOM 663 O O . ALA A 1 85 ? 1.975 -13.863 6.408 1.00 96.25 85 ALA A O 1
ATOM 664 N N . SER A 1 86 ? 1.702 -11.937 5.283 1.00 96.56 86 SER A N 1
ATOM 665 C CA . SER A 1 86 ? 0.499 -11.539 6.016 1.00 96.56 86 SER A CA 1
ATOM 666 C C . SER A 1 86 ? -0.669 -12.497 5.728 1.00 96.56 86 SER A C 1
ATOM 668 O O . SER A 1 86 ? -0.913 -12.830 4.562 1.00 96.56 86 SER A O 1
ATOM 670 N N . PRO A 1 87 ? -1.431 -12.927 6.751 1.00 95.31 87 PRO A N 1
ATOM 671 C CA . PRO A 1 87 ? -2.634 -13.736 6.559 1.00 95.31 87 PRO A CA 1
ATOM 672 C C . PRO A 1 87 ? -3.821 -12.921 6.021 1.00 95.31 87 PRO A C 1
ATOM 674 O O . PRO A 1 87 ? -4.837 -13.511 5.662 1.00 95.31 87 PRO A O 1
ATOM 677 N N . ALA A 1 88 ? -3.708 -11.588 5.971 1.00 98.00 88 ALA A N 1
ATOM 678 C CA . ALA A 1 88 ? -4.735 -10.701 5.442 1.00 98.00 88 ALA A CA 1
ATOM 679 C C . ALA A 1 88 ? -5.089 -11.049 3.991 1.00 98.00 88 ALA A C 1
ATOM 681 O O . ALA A 1 88 ? -4.218 -11.466 3.214 1.00 98.00 88 ALA A O 1
ATOM 682 N N . GLN A 1 89 ? -6.342 -10.798 3.608 1.00 98.06 89 GLN A N 1
ATOM 683 C CA . GLN A 1 89 ? -6.721 -10.827 2.195 1.00 98.06 89 GLN A CA 1
ATOM 684 C C . GLN A 1 89 ? -5.981 -9.718 1.438 1.00 98.06 89 GLN A C 1
ATOM 686 O O . GLN A 1 89 ? -5.779 -8.621 1.967 1.00 98.06 89 GLN A O 1
ATOM 691 N N . LYS A 1 90 ? -5.564 -9.995 0.204 1.00 98.19 90 LYS A N 1
ATOM 692 C CA . LYS A 1 90 ? -4.736 -9.104 -0.616 1.00 98.19 90 LYS A CA 1
ATOM 693 C C . LYS A 1 90 ? -5.482 -8.750 -1.893 1.00 98.19 90 LYS A C 1
ATOM 695 O O . LYS A 1 90 ? -5.819 -9.627 -2.685 1.00 98.19 90 LYS A O 1
ATOM 700 N N . VAL A 1 91 ? -5.719 -7.462 -2.103 1.00 98.50 91 VAL A N 1
ATOM 701 C CA . VAL A 1 91 ? -6.413 -6.938 -3.283 1.00 98.50 91 VAL A CA 1
ATOM 702 C C . VAL A 1 91 ? -5.437 -6.116 -4.104 1.00 98.50 91 VAL A C 1
ATOM 704 O O . VAL A 1 91 ? -4.893 -5.133 -3.608 1.00 98.50 91 VAL A O 1
ATOM 707 N N . LEU A 1 92 ? -5.244 -6.494 -5.362 1.00 98.44 92 LEU A N 1
ATOM 708 C CA . LEU A 1 92 ? -4.487 -5.723 -6.338 1.00 98.44 92 LEU A CA 1
ATOM 709 C C . LEU A 1 92 ? -5.426 -4.817 -7.137 1.00 98.44 92 LEU A C 1
ATOM 711 O O . LEU A 1 92 ? -6.406 -5.300 -7.709 1.00 98.44 92 LEU A O 1
ATOM 715 N N . ILE A 1 93 ? -5.098 -3.528 -7.207 1.00 98.44 93 ILE A N 1
ATOM 716 C CA . ILE A 1 93 ? -5.707 -2.565 -8.131 1.00 98.44 93 ILE A CA 1
ATOM 717 C C . ILE A 1 93 ? -4.567 -1.856 -8.856 1.00 98.44 93 ILE A C 1
ATOM 719 O O . ILE A 1 93 ? -3.901 -0.998 -8.276 1.00 98.44 93 ILE A O 1
ATOM 723 N N . ASP A 1 94 ? -4.302 -2.233 -10.100 1.00 98.44 94 ASP A N 1
ATOM 724 C CA . ASP A 1 94 ? -3.098 -1.783 -10.794 1.00 98.44 94 ASP A CA 1
ATOM 725 C C . ASP A 1 94 ? -3.258 -1.776 -12.313 1.00 98.44 94 ASP A C 1
ATOM 727 O O . ASP A 1 94 ? -3.830 -2.698 -12.870 1.00 98.44 94 ASP A O 1
ATOM 731 N N . HIS A 1 95 ? -2.711 -0.777 -13.003 1.00 97.38 95 HIS A N 1
ATOM 732 C CA . HIS A 1 95 ? -2.836 -0.650 -14.460 1.00 97.38 95 HIS A CA 1
ATOM 733 C C . HIS A 1 95 ? -1.626 -1.207 -15.237 1.00 97.38 95 HIS A C 1
ATOM 735 O O . HIS A 1 95 ? -1.585 -1.121 -16.468 1.00 97.38 95 HIS A O 1
ATOM 741 N N . HIS A 1 96 ? -0.600 -1.723 -14.553 1.00 96.81 96 HIS A N 1
ATOM 742 C CA . HIS A 1 96 ? 0.583 -2.260 -15.217 1.00 96.81 96 HIS A CA 1
ATOM 743 C C . HIS A 1 96 ? 0.316 -3.674 -15.755 1.00 96.81 96 HIS A C 1
ATOM 745 O O . HIS A 1 96 ? -0.399 -4.462 -15.139 1.00 96.81 96 HIS A O 1
ATOM 751 N N . PRO A 1 97 ? 0.936 -4.059 -16.883 1.00 95.38 97 PRO A N 1
ATOM 752 C CA . PRO A 1 97 ? 0.754 -5.397 -17.425 1.00 95.38 97 PRO A CA 1
ATOM 753 C C . PRO A 1 97 ? 1.420 -6.456 -16.532 1.00 95.38 97 PRO A C 1
ATOM 755 O O . PRO A 1 97 ? 2.412 -6.179 -15.860 1.00 95.3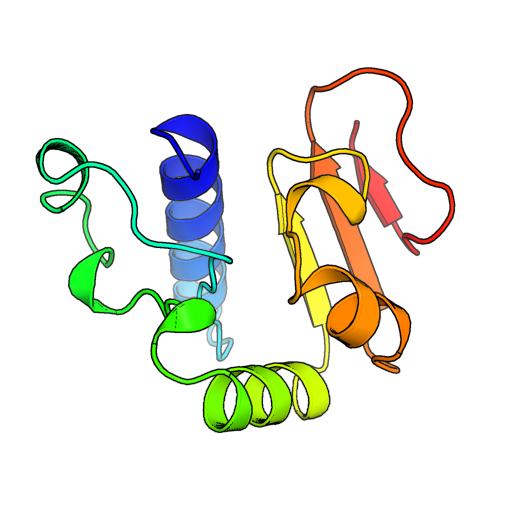8 97 PRO A O 1
ATOM 758 N N . TYR A 1 98 ? 0.947 -7.700 -16.619 1.00 94.62 98 TYR A N 1
ATOM 759 C CA . TYR A 1 98 ? 1.538 -8.879 -15.963 1.00 94.62 98 TYR A CA 1
ATOM 760 C C . TYR A 1 98 ? 1.488 -8.843 -14.415 1.00 94.62 98 TYR A C 1
ATOM 762 O O . TYR A 1 98 ? 2.540 -8.784 -13.771 1.00 94.62 98 TYR A O 1
ATOM 770 N N . PRO A 1 99 ? 0.286 -8.879 -13.805 1.00 94.81 99 PRO A N 1
ATOM 771 C CA . PRO A 1 99 ? 0.128 -8.979 -12.354 1.00 94.81 99 PRO A CA 1
ATOM 772 C C . PRO A 1 99 ? 0.657 -10.302 -11.791 1.00 94.81 99 PRO A C 1
ATOM 774 O O . PRO A 1 99 ? 0.569 -11.351 -12.432 1.00 94.81 99 PRO A O 1
ATOM 777 N N . ASP A 1 100 ? 1.192 -10.242 -10.571 1.00 92.88 100 ASP A N 1
ATOM 778 C CA . ASP A 1 100 ? 1.545 -11.424 -9.784 1.00 92.88 100 ASP A CA 1
ATOM 779 C C . ASP A 1 100 ? 0.287 -12.232 -9.416 1.00 92.88 100 ASP A C 1
ATOM 781 O O . ASP A 1 100 ? -0.817 -11.694 -9.315 1.00 92.88 100 ASP A O 1
ATOM 785 N N . THR A 1 101 ? 0.448 -13.527 -9.158 1.00 93.81 101 THR A N 1
ATOM 786 C CA . THR A 1 101 ? -0.656 -14.438 -8.811 1.00 93.81 101 THR A CA 1
ATOM 787 C C . THR A 1 101 ? -0.902 -14.541 -7.305 1.00 93.81 101 THR A C 1
ATOM 789 O O . THR A 1 101 ? -1.697 -15.365 -6.865 1.00 93.81 101 THR A O 1
ATOM 792 N N . LEU A 1 102 ? -0.181 -13.759 -6.500 1.00 94.75 102 LEU A N 1
ATOM 793 C CA . LEU A 1 102 ? -0.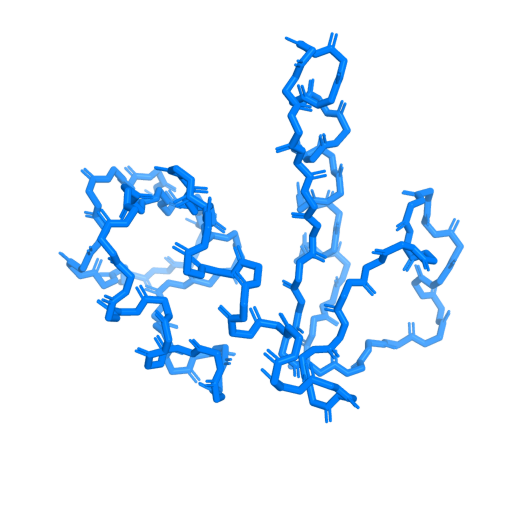264 -13.786 -5.037 1.00 94.75 102 LEU A CA 1
ATOM 794 C C . LEU A 1 102 ? -1.549 -13.139 -4.481 1.00 94.75 102 LEU A C 1
ATOM 796 O O . LEU A 1 102 ? -1.893 -13.354 -3.322 1.00 94.75 102 LEU A O 1
ATOM 800 N N . PHE A 1 103 ? -2.223 -12.304 -5.269 1.00 97.12 103 PHE A N 1
ATOM 801 C CA . PHE A 1 103 ? -3.368 -11.522 -4.811 1.00 97.12 103 PHE A CA 1
ATOM 802 C C . PHE A 1 103 ? -4.667 -12.332 -4.876 1.00 97.12 103 PHE A C 1
ATOM 804 O O . PHE A 1 103 ? -4.918 -13.035 -5.851 1.00 97.12 103 PHE A O 1
ATOM 811 N N . ASP A 1 104 ? -5.510 -12.202 -3.851 1.00 97.69 104 ASP A N 1
ATOM 812 C CA . ASP A 1 104 ? -6.798 -12.902 -3.762 1.00 97.69 104 ASP A CA 1
ATOM 813 C C . ASP A 1 104 ? -7.840 -12.309 -4.723 1.00 97.69 104 ASP A C 1
ATOM 815 O O . ASP A 1 104 ? -8.711 -13.015 -5.232 1.00 97.69 104 ASP A O 1
ATOM 819 N N . VAL A 1 105 ? -7.757 -10.999 -4.972 1.00 98.06 105 VAL A N 1
ATOM 820 C CA . VAL A 1 105 ? -8.586 -10.279 -5.946 1.00 98.06 105 VAL A CA 1
ATOM 821 C C . VAL A 1 105 ? -7.691 -9.368 -6.771 1.00 98.06 105 VAL A C 1
ATOM 823 O O . VAL A 1 105 ? -6.892 -8.616 -6.215 1.00 98.06 105 VAL A O 1
ATOM 826 N N . THR A 1 106 ? -7.867 -9.389 -8.089 1.00 97.88 106 THR A N 1
ATOM 827 C CA . THR A 1 106 ? -7.113 -8.548 -9.021 1.00 97.88 106 THR A CA 1
ATOM 828 C C . THR A 1 106 ? -8.057 -7.741 -9.899 1.00 97.88 106 THR A C 1
ATOM 830 O O . THR A 1 106 ? -8.917 -8.302 -10.577 1.00 97.88 106 THR A O 1
ATOM 833 N N . VAL A 1 107 ? -7.867 -6.423 -9.901 1.00 96.25 107 VAL A N 1
ATOM 834 C CA . VAL A 1 107 ? -8.455 -5.477 -10.853 1.00 96.25 107 VAL A CA 1
ATOM 835 C C . VAL A 1 107 ? -7.292 -4.838 -11.604 1.00 96.25 107 VAL A C 1
ATOM 837 O O . VAL A 1 107 ? -6.611 -3.972 -11.054 1.00 96.25 107 VAL A O 1
ATOM 840 N N . SER A 1 108 ? -7.015 -5.331 -12.814 1.00 85.25 108 SER A N 1
ATOM 841 C CA . SER A 1 108 ? -5.836 -4.952 -13.596 1.00 85.25 108 SER A CA 1
ATOM 842 C C . SER A 1 108 ? -6.099 -4.951 -15.093 1.00 85.25 108 SER A C 1
ATOM 844 O O . SER A 1 108 ? -6.849 -5.852 -15.537 1.00 85.25 108 SER A O 1
#

Radius of gyration: 12.99 Å; Cα contacts (8 Å, |Δi|>4): 162; chains: 1; bounding box: 29×34×31 Å

Sequence (108 aa):
SPDGDALGSSLALCQYLQRQGKKAEVMVPNSFPYFLKWMEGAEKILIYEHNSAAGRHHLEQADLIFSLDYNILKRVGDIGPVIAASPAQKVLIDHHPYPDTLFDVTVS

Mean predicted aligned error: 2.25 Å